Protein AF-V6F2K9-F1 (afdb_monomer_lite)

Sequence (91 aa):
MLTGDNSSASEPTSVVGDHLSARIRRLTVLAQQVFGDEARAQVWLTEPQPHFRGKSILQLASRGDVARQIEEALRRIDEERIFRDPRGLQP

InterPro domains:
  IPR024467 Antitoxin Xre/MbcA/ParS-like, toxin-binding domain [PF09722] (31-78)

Foldseek 3Di:
DDDDPPPPPPDPPVVLVVQLVVLLVLQQVLLCLLVVDNVVSVCQQCFQDVVVVGDGVSRQSSDVVSSVVSSVVSVVSNVVVCVVPVVVDDD

Structure (mmCIF, N/CA/C/O backbone):
data_AF-V6F2K9-F1
#
_entry.id   AF-V6F2K9-F1
#
loop_
_atom_site.group_PDB
_atom_site.id
_atom_site.type_symbol
_atom_site.label_atom_id
_atom_site.label_alt_id
_atom_site.label_comp_id
_atom_site.label_asym_id
_atom_site.label_entity_id
_atom_site.label_seq_id
_atom_site.pdbx_PDB_ins_code
_atom_site.Cartn_x
_atom_site.Cartn_y
_atom_site.Cartn_z
_atom_site.occupancy
_atom_site.B_iso_or_equiv
_atom_site.auth_seq_id
_atom_site.auth_comp_id
_atom_site.auth_asym_id
_atom_site.auth_atom_id
_atom_site.pdbx_PDB_model_num
ATOM 1 N N . MET A 1 1 ? 39.437 -1.066 -42.901 1.00 37.28 1 MET A N 1
ATOM 2 C CA . MET A 1 1 ? 38.743 -2.354 -42.702 1.00 37.28 1 MET A CA 1
ATOM 3 C C . MET A 1 1 ? 38.333 -2.452 -41.239 1.00 37.28 1 MET A C 1
ATOM 5 O O . MET A 1 1 ? 39.214 -2.431 -40.397 1.00 37.28 1 MET A O 1
ATOM 9 N N . LEU A 1 2 ? 37.013 -2.455 -41.010 1.00 46.41 2 LEU A N 1
ATOM 10 C CA . LEU A 1 2 ? 36.235 -3.114 -39.940 1.00 46.41 2 LEU A CA 1
ATOM 11 C C . LEU A 1 2 ? 36.747 -2.994 -38.485 1.00 46.41 2 LEU A C 1
ATOM 13 O O . LEU A 1 2 ? 37.684 -3.668 -38.083 1.00 46.41 2 LEU A O 1
ATOM 17 N N . THR A 1 3 ? 36.186 -2.045 -37.725 1.00 51.62 3 THR A N 1
ATOM 18 C CA . THR A 1 3 ? 35.201 -2.256 -36.629 1.00 51.62 3 THR A CA 1
ATOM 19 C C . THR A 1 3 ? 35.701 -3.089 -35.452 1.00 51.62 3 THR A C 1
ATOM 21 O O . THR A 1 3 ? 35.718 -4.313 -35.504 1.00 51.62 3 THR A O 1
ATOM 24 N N . GLY A 1 4 ? 35.967 -2.397 -34.346 1.00 50.78 4 GLY A N 1
ATOM 25 C CA . GLY A 1 4 ? 35.833 -2.930 -32.996 1.00 50.78 4 GLY A CA 1
ATOM 26 C C . GLY A 1 4 ? 34.916 -1.989 -32.227 1.00 50.78 4 GLY A C 1
ATOM 27 O O . GLY A 1 4 ? 35.387 -1.095 -31.533 1.00 50.78 4 GLY A O 1
ATOM 28 N N . ASP A 1 5 ? 33.611 -2.126 -32.459 1.00 51.66 5 ASP A N 1
ATOM 29 C CA . ASP A 1 5 ? 32.568 -1.488 -31.663 1.00 51.66 5 ASP A CA 1
ATOM 30 C C . ASP A 1 5 ? 32.669 -2.038 -30.237 1.00 51.66 5 ASP A C 1
ATOM 32 O O . ASP A 1 5 ? 32.281 -3.171 -29.962 1.00 51.66 5 ASP A O 1
ATOM 36 N N . ASN A 1 6 ? 33.271 -1.264 -29.338 1.00 55.22 6 ASN A N 1
ATOM 37 C CA . ASN A 1 6 ? 33.258 -1.570 -27.917 1.00 55.22 6 ASN A CA 1
ATOM 38 C C . ASN A 1 6 ? 32.006 -0.931 -27.304 1.00 55.22 6 ASN A C 1
ATOM 40 O O . ASN A 1 6 ? 32.101 -0.011 -26.490 1.00 55.22 6 ASN A O 1
ATOM 44 N N . SER A 1 7 ? 30.830 -1.411 -27.725 1.00 50.47 7 SER A N 1
ATOM 45 C CA . SER A 1 7 ? 29.572 -1.204 -27.008 1.00 50.47 7 SER A CA 1
ATOM 46 C C . SER A 1 7 ? 29.638 -1.972 -25.689 1.00 50.47 7 SER A C 1
ATOM 48 O O . SER A 1 7 ? 29.106 -3.072 -25.544 1.00 50.47 7 SER A O 1
ATOM 50 N N . SER A 1 8 ? 30.338 -1.395 -24.712 1.00 47.03 8 SER A N 1
ATOM 51 C CA . SER A 1 8 ? 30.197 -1.787 -23.315 1.00 47.03 8 SER A CA 1
ATOM 52 C C . SER A 1 8 ? 28.761 -1.486 -22.899 1.00 47.03 8 SER A C 1
ATOM 54 O O . SER A 1 8 ? 28.393 -0.338 -22.660 1.00 47.03 8 SER A O 1
ATOM 56 N N . ALA A 1 9 ? 27.943 -2.533 -22.855 1.00 58.19 9 ALA A N 1
ATOM 57 C CA . ALA A 1 9 ? 26.629 -2.528 -22.241 1.00 58.19 9 ALA A CA 1
ATOM 58 C C . ALA A 1 9 ? 26.765 -2.220 -20.737 1.00 58.19 9 ALA A C 1
ATOM 60 O O . ALA A 1 9 ? 26.925 -3.117 -19.913 1.00 58.19 9 ALA A O 1
ATOM 61 N N . SER A 1 10 ? 26.706 -0.938 -20.398 1.00 50.16 10 SER A N 1
ATOM 62 C CA . SER A 1 10 ? 26.562 -0.406 -19.042 1.00 50.16 10 SER A CA 1
ATOM 63 C C . SER A 1 10 ? 25.139 0.170 -18.952 1.00 50.16 10 SER A C 1
ATOM 65 O O . SER A 1 10 ? 24.813 1.041 -19.747 1.00 50.16 10 SER A O 1
ATOM 67 N N . GLU A 1 11 ? 24.178 -0.223 -18.115 1.00 51.22 11 GLU A N 1
ATOM 68 C CA . GLU A 1 11 ? 24.045 -1.197 -17.030 1.00 51.22 11 GLU A CA 1
ATOM 69 C C . GLU A 1 11 ? 22.532 -1.538 -16.919 1.00 51.22 11 GLU A C 1
ATOM 71 O O . GLU A 1 11 ? 21.714 -0.618 -16.863 1.00 51.22 11 GLU A O 1
ATOM 76 N N . PRO A 1 12 ? 22.088 -2.807 -16.840 1.00 55.25 12 PRO A N 1
ATOM 77 C CA . PRO A 1 12 ? 20.663 -3.134 -16.661 1.00 55.25 12 PRO A CA 1
ATOM 78 C C . PRO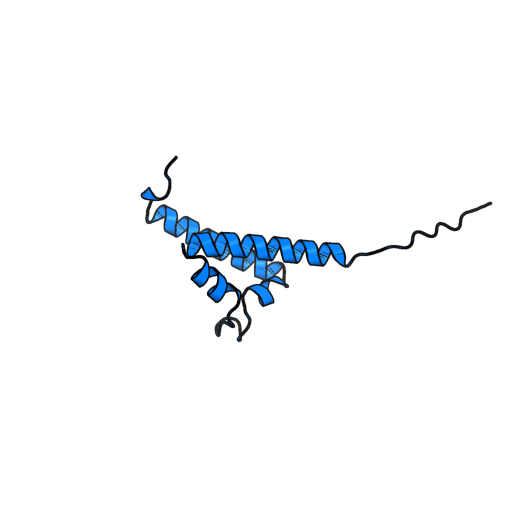 A 1 12 ? 20.163 -3.013 -15.205 1.00 55.25 12 PRO A C 1
ATOM 80 O O . PRO A 1 12 ? 19.000 -3.301 -14.920 1.00 55.25 12 PRO A O 1
ATOM 83 N N . THR A 1 13 ? 21.013 -2.609 -14.259 1.00 54.62 13 THR A N 1
ATOM 84 C CA . THR A 1 13 ? 20.699 -2.581 -12.818 1.00 54.62 13 THR A CA 1
ATOM 85 C C . THR A 1 13 ? 19.924 -1.336 -12.382 1.00 54.62 13 THR A C 1
ATOM 87 O O . THR A 1 13 ? 19.074 -1.450 -11.496 1.00 54.62 13 THR A O 1
ATOM 90 N N . SER A 1 14 ? 20.140 -0.174 -13.017 1.00 59.34 14 SER A N 1
ATOM 91 C CA . SER A 1 14 ? 19.470 1.082 -12.624 1.00 59.34 14 SER A CA 1
ATOM 92 C C . SER A 1 14 ? 17.951 1.008 -12.803 1.00 59.34 14 SER A C 1
ATOM 94 O O . SER A 1 14 ? 17.190 1.333 -11.894 1.00 59.34 14 SER A O 1
ATOM 96 N N . VAL A 1 15 ? 17.501 0.459 -13.935 1.00 63.94 15 VAL A N 1
ATOM 97 C CA . VAL A 1 15 ? 16.081 0.413 -14.324 1.00 63.94 15 VAL A CA 1
ATOM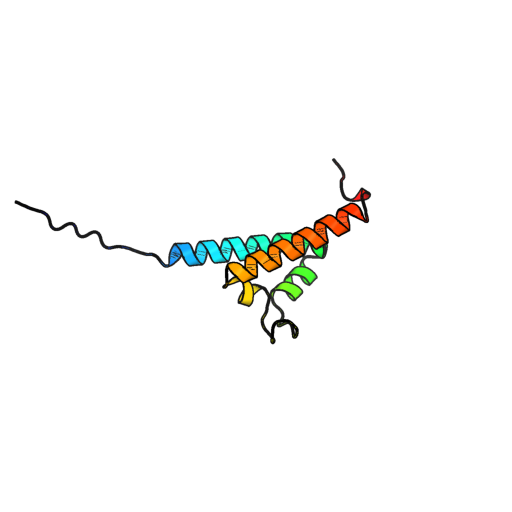 98 C C . VAL A 1 15 ? 15.234 -0.384 -13.320 1.00 63.94 15 VAL A C 1
ATOM 100 O O . VAL A 1 15 ? 14.101 -0.017 -13.005 1.00 63.94 15 VAL A O 1
ATOM 103 N N . VAL A 1 16 ? 15.782 -1.464 -12.753 1.00 65.94 16 VAL A N 1
ATOM 104 C CA . VAL A 1 16 ? 15.086 -2.278 -11.740 1.00 65.94 16 VAL A CA 1
ATOM 105 C C . VAL A 1 16 ? 14.904 -1.499 -10.431 1.00 65.94 16 VAL A C 1
ATOM 107 O O . VAL A 1 16 ? 13.827 -1.564 -9.823 1.00 65.94 16 VAL A O 1
ATOM 110 N N . GLY A 1 17 ? 15.924 -0.737 -10.024 1.00 73.56 17 GLY A N 1
ATOM 111 C CA . GLY A 1 17 ? 15.871 0.165 -8.870 1.00 73.56 17 GLY A CA 1
ATOM 112 C C . GLY A 1 17 ? 14.846 1.285 -9.055 1.00 73.56 17 GLY A C 1
ATOM 113 O O . GLY A 1 17 ? 14.055 1.557 -8.145 1.00 73.56 17 GLY A O 1
ATOM 114 N N . ASP A 1 18 ? 14.767 1.846 -10.260 1.00 82.12 18 ASP A N 1
ATOM 115 C CA . ASP A 1 18 ? 13.805 2.893 -10.614 1.00 82.12 18 ASP A CA 1
ATOM 116 C C . ASP A 1 18 ? 12.362 2.373 -10.565 1.00 82.12 18 ASP A C 1
ATOM 118 O O . ASP A 1 18 ? 11.470 2.995 -9.978 1.00 82.12 18 ASP A O 1
ATOM 122 N N . HIS A 1 19 ? 12.119 1.170 -11.095 1.00 87.19 19 HIS A N 1
ATOM 123 C CA . HIS A 1 19 ? 10.800 0.541 -11.037 1.00 87.19 19 HIS A CA 1
ATOM 124 C C . HIS A 1 19 ? 10.366 0.183 -9.614 1.00 87.19 19 HIS A C 1
ATOM 126 O O . HIS A 1 19 ? 9.174 0.255 -9.299 1.00 87.19 19 HIS A O 1
ATOM 132 N N . LEU A 1 20 ? 11.285 -0.246 -8.745 1.00 89.00 20 LEU A N 1
ATOM 133 C CA . LEU A 1 20 ? 10.975 -0.481 -7.333 1.00 89.00 20 LEU A CA 1
ATOM 134 C C . LEU A 1 20 ? 10.650 0.830 -6.613 1.00 89.00 20 LEU A C 1
ATOM 136 O O . LEU A 1 20 ? 9.609 0.920 -5.966 1.00 89.00 20 LEU A O 1
ATOM 140 N N . SER A 1 21 ? 11.475 1.857 -6.796 1.00 91.94 21 SER A N 1
ATOM 141 C CA . SER A 1 21 ? 11.269 3.181 -6.199 1.00 91.94 21 SER A CA 1
ATOM 142 C C . SER A 1 21 ? 9.919 3.779 -6.603 1.00 91.94 21 SER A C 1
ATOM 144 O O . SER A 1 21 ? 9.154 4.246 -5.757 1.00 91.94 21 SER A O 1
ATOM 146 N N . ALA A 1 22 ? 9.556 3.670 -7.886 1.00 92.06 22 ALA A N 1
ATOM 147 C CA . ALA A 1 22 ? 8.264 4.123 -8.389 1.00 92.06 22 ALA A CA 1
ATOM 148 C C . ALA A 1 22 ? 7.074 3.351 -7.791 1.00 92.06 22 ALA A C 1
ATOM 150 O O . ALA A 1 22 ? 6.006 3.936 -7.602 1.00 92.06 22 ALA A O 1
ATOM 151 N N . ARG A 1 23 ? 7.228 2.047 -7.517 1.00 93.31 23 ARG A N 1
ATOM 152 C CA . ARG A 1 23 ? 6.201 1.225 -6.848 1.00 93.31 23 ARG A CA 1
ATOM 153 C C . ARG A 1 23 ? 6.049 1.611 -5.381 1.00 93.31 23 ARG A C 1
ATOM 155 O O . ARG A 1 23 ? 4.930 1.823 -4.930 1.00 93.31 23 ARG A O 1
ATOM 162 N N . ILE A 1 24 ? 7.161 1.764 -4.662 1.00 93.88 24 ILE A N 1
ATOM 163 C CA . ILE A 1 24 ? 7.160 2.184 -3.255 1.00 93.88 24 ILE A CA 1
ATOM 164 C C . ILE A 1 24 ? 6.445 3.528 -3.112 1.00 93.88 24 ILE A C 1
ATOM 166 O O . ILE A 1 24 ? 5.502 3.628 -2.336 1.00 93.88 24 ILE A O 1
ATOM 170 N N . ARG A 1 25 ? 6.798 4.522 -3.938 1.00 94.50 25 ARG A N 1
ATOM 171 C CA . ARG A 1 25 ? 6.142 5.838 -3.923 1.00 94.50 25 ARG A CA 1
ATOM 172 C C . ARG A 1 25 ? 4.627 5.742 -4.132 1.00 94.50 25 ARG A C 1
ATOM 174 O O . ARG A 1 25 ? 3.875 6.417 -3.436 1.00 94.50 25 ARG A O 1
ATOM 181 N N . ARG A 1 26 ? 4.174 4.918 -5.084 1.00 94.50 26 ARG A N 1
ATOM 182 C CA . ARG A 1 26 ? 2.739 4.712 -5.353 1.00 94.50 26 ARG A CA 1
ATOM 183 C C . ARG A 1 26 ? 2.018 4.076 -4.168 1.00 94.50 26 ARG A C 1
ATOM 185 O O . ARG A 1 26 ? 0.964 4.566 -3.779 1.00 94.50 26 ARG A O 1
ATOM 192 N N . LEU A 1 27 ? 2.600 3.033 -3.579 1.00 94.75 27 LEU A N 1
ATOM 193 C CA . LEU A 1 27 ? 2.051 2.378 -2.390 1.00 94.75 27 LEU A CA 1
ATOM 194 C C . LEU A 1 27 ? 1.968 3.335 -1.199 1.00 94.75 27 LEU A C 1
ATOM 196 O O . LEU A 1 27 ? 0.964 3.324 -0.495 1.00 94.75 27 LEU A O 1
ATOM 200 N N . THR A 1 28 ? 2.974 4.190 -1.005 1.00 94.56 28 THR A N 1
ATOM 201 C CA . THR A 1 28 ? 2.964 5.206 0.053 1.00 94.56 28 THR A CA 1
ATOM 202 C C . THR A 1 28 ? 1.798 6.175 -0.100 1.00 94.56 28 THR A C 1
ATOM 204 O O . THR A 1 28 ? 1.047 6.363 0.853 1.00 94.56 28 THR A O 1
ATOM 207 N N . VAL A 1 29 ? 1.599 6.739 -1.295 1.00 94.81 29 VAL A N 1
ATOM 208 C CA . VAL A 1 29 ? 0.496 7.681 -1.552 1.00 94.81 29 VAL A CA 1
ATOM 209 C C . VA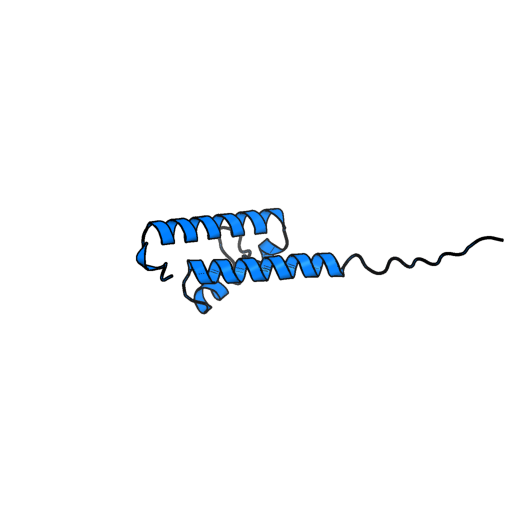L A 1 29 ? -0.865 7.018 -1.324 1.00 94.81 29 VAL A C 1
ATOM 211 O O . VAL A 1 29 ? -1.697 7.567 -0.607 1.00 94.81 29 VAL A O 1
ATOM 214 N N . LEU A 1 30 ? -1.075 5.814 -1.867 1.00 94.25 30 LEU A N 1
ATOM 215 C CA . LEU A 1 30 ? -2.340 5.089 -1.705 1.00 94.25 30 LEU A CA 1
ATOM 216 C C . LEU A 1 30 ? -2.617 4.730 -0.241 1.00 94.25 30 LEU A C 1
ATOM 218 O O . LEU A 1 30 ? -3.738 4.884 0.236 1.00 94.25 30 LEU A O 1
ATOM 222 N N . ALA A 1 31 ? -1.599 4.280 0.496 1.00 94.31 31 ALA A N 1
ATOM 223 C CA . ALA A 1 31 ? -1.750 3.983 1.914 1.00 94.31 31 ALA A CA 1
ATOM 224 C C . ALA A 1 31 ? -2.126 5.249 2.701 1.00 94.31 31 ALA A C 1
ATOM 226 O O . ALA A 1 31 ? -3.058 5.213 3.499 1.00 94.31 31 ALA A O 1
ATOM 227 N N . GLN A 1 32 ? -1.467 6.383 2.448 1.00 94.06 32 GLN A N 1
ATOM 228 C CA . GLN A 1 32 ? -1.805 7.652 3.103 1.00 94.06 32 GLN A CA 1
ATOM 229 C C . GLN A 1 32 ? -3.257 8.076 2.839 1.00 94.06 32 GLN A C 1
ATOM 231 O O . GLN A 1 32 ? -3.937 8.500 3.771 1.00 94.06 32 GLN A O 1
ATOM 236 N N . GLN A 1 33 ? -3.758 7.909 1.611 1.00 92.00 33 GLN A N 1
ATOM 237 C CA . GLN A 1 33 ? -5.155 8.207 1.265 1.00 92.00 33 GLN A CA 1
ATOM 238 C C . GLN A 1 33 ? -6.137 7.317 2.041 1.00 92.00 33 GLN A C 1
ATOM 240 O O . GLN A 1 33 ? -7.044 7.822 2.713 1.00 92.00 33 GLN A O 1
ATOM 245 N N . VAL A 1 34 ? -5.887 6.004 2.040 1.00 91.56 34 VAL A N 1
ATOM 246 C CA . VAL A 1 34 ? -6.729 5.010 2.722 1.00 91.56 34 VAL A CA 1
ATOM 247 C C . VAL A 1 34 ? -6.746 5.226 4.237 1.00 91.56 34 VAL A C 1
ATOM 249 O O . VAL A 1 34 ? -7.818 5.256 4.848 1.00 91.56 34 VAL A O 1
ATOM 252 N N . PHE A 1 35 ? -5.576 5.400 4.858 1.00 89.94 35 PHE A N 1
ATOM 253 C CA . PHE A 1 35 ? -5.460 5.544 6.311 1.00 89.94 35 PHE A CA 1
ATOM 254 C C . PHE A 1 35 ? -5.801 6.955 6.808 1.00 89.94 35 PHE A C 1
ATOM 256 O O . PHE A 1 35 ? -6.214 7.094 7.958 1.00 89.94 35 PHE A O 1
ATOM 263 N N . GLY A 1 36 ? -5.643 7.990 5.976 1.00 90.31 36 GLY A N 1
ATOM 264 C CA . GLY A 1 36 ? -5.811 9.397 6.365 1.00 90.31 36 GLY A CA 1
ATOM 265 C C . GLY A 1 36 ? -4.774 9.903 7.378 1.00 90.31 36 GLY A C 1
ATOM 266 O O . GLY A 1 36 ? -4.913 11.010 7.885 1.00 90.31 36 GLY A O 1
ATOM 267 N N . ASP A 1 37 ? -3.760 9.092 7.688 1.00 90.88 37 ASP A N 1
ATOM 268 C CA . ASP A 1 37 ? -2.711 9.371 8.662 1.00 90.88 37 ASP A CA 1
ATOM 269 C C . ASP A 1 37 ? -1.382 8.809 8.145 1.00 90.88 37 ASP A C 1
ATOM 271 O O . ASP A 1 37 ? -1.257 7.612 7.856 1.00 90.88 37 ASP A O 1
ATOM 275 N N . GLU A 1 38 ? -0.392 9.688 8.009 1.00 90.25 38 GLU A N 1
ATOM 276 C CA . GLU A 1 38 ? 0.914 9.344 7.452 1.00 90.25 38 GLU A CA 1
ATOM 277 C C . GLU A 1 38 ? 1.689 8.364 8.338 1.00 90.25 38 GLU A C 1
ATOM 279 O O . GLU A 1 38 ? 2.285 7.417 7.823 1.00 90.25 38 GLU A O 1
ATOM 284 N N . ALA A 1 39 ? 1.645 8.532 9.662 1.00 93.31 39 ALA A N 1
ATOM 285 C CA . ALA A 1 39 ? 2.370 7.668 10.587 1.00 93.31 39 ALA A CA 1
ATOM 286 C C . ALA A 1 39 ? 1.807 6.240 10.564 1.00 93.31 39 ALA A C 1
ATOM 288 O O . ALA A 1 39 ? 2.562 5.268 10.519 1.00 93.31 39 ALA A O 1
ATOM 289 N N . ARG A 1 40 ? 0.479 6.092 10.522 1.00 92.62 40 ARG A N 1
ATOM 290 C CA . ARG A 1 40 ? -0.190 4.788 10.410 1.00 92.62 40 ARG A CA 1
ATOM 291 C C . ARG A 1 40 ? 0.079 4.133 9.063 1.00 92.62 40 ARG A C 1
ATOM 293 O O . ARG A 1 40 ? 0.340 2.931 9.032 1.00 92.62 40 ARG A O 1
ATOM 300 N N . ALA A 1 41 ? 0.059 4.905 7.976 1.00 94.31 41 ALA A N 1
ATOM 301 C CA . ALA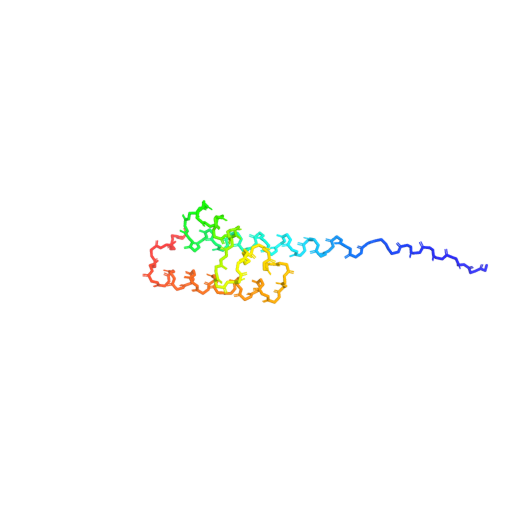 A 1 41 ? 0.432 4.405 6.656 1.00 94.31 41 ALA A CA 1
ATOM 302 C C . ALA A 1 41 ? 1.882 3.904 6.649 1.00 94.31 41 ALA A C 1
ATOM 304 O O . ALA A 1 41 ? 2.144 2.795 6.188 1.00 94.31 41 ALA A O 1
ATOM 305 N N . GLN A 1 42 ? 2.809 4.673 7.224 1.00 94.62 42 GLN A N 1
ATOM 306 C CA . GLN A 1 42 ? 4.216 4.301 7.309 1.00 94.62 42 GLN A CA 1
ATOM 307 C C . GLN A 1 42 ? 4.414 3.004 8.102 1.00 94.62 42 GLN A C 1
ATOM 309 O O . GLN A 1 42 ? 5.052 2.083 7.597 1.00 94.62 42 GLN A O 1
ATOM 314 N N . VAL A 1 43 ? 3.811 2.896 9.292 1.00 95.25 43 VAL A N 1
ATOM 315 C CA . VAL A 1 43 ? 3.852 1.677 10.118 1.00 95.25 43 VAL A CA 1
ATOM 316 C C . VAL A 1 43 ? 3.300 0.482 9.344 1.00 95.25 43 VAL A C 1
ATOM 318 O O . VAL A 1 43 ? 3.937 -0.564 9.290 1.00 95.25 43 VAL A O 1
ATOM 321 N N . TRP A 1 44 ? 2.150 0.626 8.683 1.00 93.94 44 TRP A N 1
ATOM 322 C CA . TRP A 1 44 ? 1.564 -0.466 7.902 1.00 93.94 44 TRP A CA 1
ATOM 323 C C . TRP A 1 44 ? 2.464 -0.919 6.739 1.00 93.94 44 TRP A C 1
ATOM 325 O O . TRP A 1 44 ? 2.527 -2.113 6.432 1.00 93.94 44 TRP A O 1
ATOM 335 N N . LEU A 1 45 ? 3.187 0.012 6.109 1.00 94.69 45 LEU A N 1
ATOM 336 C CA . LEU A 1 45 ? 4.102 -0.288 5.008 1.00 94.69 45 LEU A CA 1
ATOM 337 C C . LEU A 1 45 ? 5.369 -1.019 5.473 1.00 94.69 45 LEU A C 1
ATOM 339 O O . LEU A 1 45 ? 5.850 -1.911 4.763 1.00 94.69 45 LEU A O 1
ATOM 343 N N . THR A 1 46 ? 5.918 -0.639 6.630 1.00 95.69 46 THR A N 1
ATOM 344 C CA . THR A 1 46 ? 7.213 -1.131 7.124 1.00 95.69 46 THR A CA 1
ATOM 345 C C . THR A 1 46 ? 7.110 -2.331 8.046 1.00 95.69 46 THR A C 1
ATOM 347 O O . THR A 1 46 ? 8.031 -3.148 8.051 1.00 95.69 46 THR A O 1
ATOM 350 N N . GLU A 1 47 ? 6.022 -2.463 8.802 1.00 95.69 47 GLU A N 1
ATOM 351 C CA . GLU A 1 47 ? 5.901 -3.526 9.791 1.00 95.69 47 GLU A CA 1
ATOM 352 C C . GLU A 1 47 ? 5.661 -4.899 9.138 1.00 95.69 47 GLU A C 1
ATOM 354 O O . GLU A 1 47 ? 4.841 -5.034 8.220 1.00 95.69 47 GLU A O 1
ATOM 359 N N . PRO A 1 48 ? 6.352 -5.948 9.618 1.00 93.69 48 PRO A N 1
ATOM 360 C CA . PRO A 1 48 ? 6.034 -7.338 9.327 1.00 93.69 48 PRO A CA 1
ATOM 361 C C . PRO A 1 48 ? 4.572 -7.665 9.620 1.00 93.69 48 PRO A C 1
ATOM 363 O O . PRO A 1 48 ? 4.117 -7.572 10.759 1.00 93.69 48 PRO A O 1
ATOM 366 N N . GLN A 1 49 ? 3.832 -8.133 8.615 1.00 89.44 49 GLN A N 1
ATOM 367 C CA . GLN A 1 49 ? 2.442 -8.528 8.833 1.00 89.44 49 GLN A CA 1
ATOM 368 C C . GLN A 1 49 ? 2.320 -10.058 8.898 1.00 89.44 49 GLN A C 1
ATOM 370 O O . GLN A 1 49 ? 2.805 -10.750 7.993 1.00 89.44 49 GLN A O 1
ATOM 375 N N . PRO A 1 50 ? 1.630 -10.624 9.910 1.00 88.06 50 PRO A N 1
ATOM 376 C CA . PRO A 1 50 ? 1.437 -12.073 10.032 1.00 88.06 50 PRO A CA 1
ATOM 377 C C . PRO A 1 50 ? 0.804 -12.707 8.786 1.00 88.06 50 PRO A C 1
ATOM 379 O O . PRO A 1 50 ? 1.253 -13.756 8.323 1.00 88.06 50 PRO A O 1
ATOM 382 N N . HIS A 1 51 ? -0.167 -12.020 8.177 1.00 83.81 51 HIS A N 1
ATOM 383 C CA . HIS A 1 51 ? -0.840 -12.450 6.945 1.00 83.81 51 HIS A CA 1
ATOM 384 C C . HIS A 1 51 ? 0.117 -12.594 5.752 1.00 83.81 51 HIS A C 1
ATOM 386 O O . HIS A 1 51 ? -0.103 -13.423 4.871 1.00 83.81 51 HIS A O 1
ATOM 392 N N . PHE A 1 52 ? 1.223 -11.849 5.752 1.00 87.62 52 PHE A N 1
ATOM 393 C CA . PHE A 1 52 ? 2.264 -11.912 4.730 1.00 87.62 52 PHE A CA 1
ATOM 394 C C . PHE A 1 52 ? 3.471 -12.750 5.161 1.00 87.62 52 PHE A C 1
ATOM 396 O O . PHE A 1 52 ? 4.583 -12.545 4.674 1.00 87.62 52 PHE A O 1
ATOM 403 N N . ARG A 1 53 ? 3.259 -13.718 6.067 1.00 90.31 53 ARG A N 1
ATOM 404 C CA . ARG A 1 53 ? 4.312 -14.577 6.633 1.00 90.31 53 ARG A CA 1
ATOM 405 C C . ARG A 1 53 ? 5.452 -13.759 7.256 1.00 90.31 53 ARG A C 1
ATOM 407 O O . ARG A 1 53 ? 6.620 -14.097 7.085 1.00 90.31 53 ARG A O 1
ATOM 414 N N . GLY A 1 54 ? 5.108 -12.655 7.922 1.00 93.81 54 GLY A N 1
ATOM 415 C CA . GLY A 1 54 ? 6.074 -11.761 8.564 1.00 93.81 54 GLY A CA 1
ATOM 416 C C . GLY A 1 54 ? 6.853 -10.869 7.594 1.00 93.81 54 GLY A C 1
ATOM 417 O O . GLY A 1 54 ? 7.894 -10.340 7.965 1.00 93.81 54 GLY A O 1
ATOM 418 N N . LYS A 1 55 ? 6.390 -10.698 6.350 1.00 93.69 55 LYS A N 1
ATOM 419 C CA . LYS A 1 55 ? 6.960 -9.708 5.426 1.00 93.69 55 LYS A CA 1
ATOM 420 C C . LYS A 1 55 ? 6.222 -8.383 5.537 1.00 93.69 55 LYS A C 1
ATOM 422 O O . LYS A 1 55 ? 5.007 -8.363 5.739 1.00 93.69 55 LYS A O 1
ATOM 427 N N . SER A 1 56 ? 6.957 -7.293 5.365 1.00 95.38 56 SER A N 1
ATOM 428 C CA . SER A 1 56 ? 6.370 -5.966 5.211 1.00 95.38 56 SER A CA 1
ATOM 429 C C . SER A 1 56 ? 5.907 -5.720 3.777 1.00 95.38 56 SER A C 1
ATOM 431 O O . SER A 1 56 ? 6.348 -6.386 2.831 1.00 95.38 56 SER A O 1
ATOM 433 N N . ILE A 1 57 ? 5.035 -4.731 3.591 1.00 94.25 57 ILE A N 1
ATOM 434 C CA . ILE A 1 57 ? 4.541 -4.349 2.264 1.00 94.25 57 ILE A CA 1
ATOM 435 C C . ILE A 1 57 ? 5.693 -3.879 1.374 1.00 94.25 57 ILE A C 1
ATOM 437 O O . ILE A 1 57 ? 5.752 -4.254 0.204 1.00 94.25 57 ILE A O 1
ATOM 441 N N . LEU A 1 58 ? 6.657 -3.133 1.926 1.00 93.62 58 LEU A N 1
ATOM 442 C CA . LEU A 1 58 ? 7.836 -2.691 1.173 1.00 93.62 58 LEU A CA 1
ATOM 443 C C . LEU A 1 58 ? 8.709 -3.865 0.710 1.00 93.62 58 LEU A C 1
ATOM 445 O O . LEU A 1 58 ? 9.200 -3.860 -0.418 1.00 93.62 58 LEU A O 1
ATOM 449 N N . GLN A 1 59 ? 8.859 -4.909 1.531 1.00 93.62 59 GLN A N 1
ATOM 450 C CA . GLN A 1 59 ? 9.563 -6.124 1.111 1.00 93.62 59 GLN A CA 1
ATOM 451 C C . GLN A 1 59 ? 8.809 -6.856 -0.004 1.00 93.62 59 GLN A C 1
ATOM 453 O O . GLN A 1 59 ? 9.423 -7.347 -0.955 1.00 93.62 59 GLN A O 1
ATOM 458 N N . LEU A 1 60 ? 7.478 -6.917 0.082 1.00 92.94 60 LEU A N 1
ATOM 459 C CA . LEU A 1 60 ? 6.636 -7.502 -0.962 1.00 92.94 60 LEU A CA 1
ATOM 460 C C . LEU A 1 60 ? 6.660 -6.692 -2.262 1.00 92.94 60 LEU A C 1
ATOM 462 O O . LEU A 1 60 ? 6.593 -7.284 -3.338 1.00 92.94 60 LEU A O 1
ATOM 466 N N . ALA A 1 61 ? 6.826 -5.370 -2.177 1.00 91.25 61 ALA A N 1
ATOM 467 C CA . ALA A 1 61 ? 6.854 -4.470 -3.325 1.00 91.25 61 ALA A CA 1
ATOM 468 C C . ALA A 1 61 ? 8.015 -4.747 -4.295 1.00 91.25 61 ALA A C 1
ATOM 470 O O . ALA A 1 61 ? 7.936 -4.350 -5.457 1.00 91.25 61 ALA A O 1
ATOM 471 N N . SER A 1 62 ? 9.053 -5.476 -3.860 1.00 90.69 62 SER A N 1
ATOM 472 C CA . SER A 1 62 ? 10.122 -5.997 -4.729 1.00 90.69 62 SER A CA 1
ATOM 473 C C . SER A 1 62 ? 9.572 -6.838 -5.888 1.00 90.69 62 SER A C 1
ATOM 475 O O . SER A 1 62 ? 10.052 -6.734 -7.021 1.00 90.69 62 SER A O 1
ATOM 477 N N . ARG A 1 63 ? 8.478 -7.570 -5.653 1.00 92.06 63 ARG A N 1
ATOM 478 C CA . ARG A 1 63 ? 7.757 -8.361 -6.652 1.00 92.06 63 ARG A CA 1
ATOM 479 C C . ARG A 1 63 ? 6.682 -7.522 -7.341 1.00 92.06 63 ARG A C 1
ATOM 481 O O . ARG A 1 63 ? 5.763 -7.023 -6.697 1.00 92.06 63 ARG A O 1
ATOM 488 N N . GLY A 1 64 ? 6.801 -7.347 -8.657 1.00 88.94 64 GLY A N 1
ATOM 489 C CA . GLY A 1 64 ? 5.921 -6.457 -9.427 1.00 88.94 64 GLY A CA 1
ATOM 490 C C . GLY A 1 64 ? 4.460 -6.905 -9.449 1.00 88.94 64 GLY A C 1
ATOM 491 O O . GLY A 1 64 ? 3.561 -6.076 -9.320 1.00 88.94 64 GLY A O 1
ATOM 492 N N . ASP A 1 65 ? 4.228 -8.214 -9.546 1.00 92.44 65 ASP A N 1
ATOM 493 C CA . ASP A 1 65 ? 2.906 -8.843 -9.494 1.00 92.44 65 ASP A CA 1
ATOM 494 C C . ASP A 1 65 ? 2.209 -8.601 -8.151 1.00 92.44 65 ASP A C 1
ATOM 496 O O . ASP A 1 65 ? 1.024 -8.271 -8.109 1.00 92.44 65 ASP A O 1
ATOM 500 N N . VAL A 1 66 ? 2.950 -8.729 -7.048 1.00 91.44 66 VAL A N 1
ATOM 501 C CA . VAL A 1 66 ? 2.416 -8.533 -5.695 1.00 91.44 66 VAL A CA 1
ATOM 502 C C . VAL A 1 66 ? 2.149 -7.055 -5.433 1.00 91.44 66 VAL A C 1
ATOM 504 O O . VAL A 1 66 ? 1.069 -6.711 -4.962 1.00 91.44 66 VAL A O 1
ATOM 507 N N . ALA A 1 67 ? 3.083 -6.172 -5.801 1.00 92.31 67 ALA A N 1
ATOM 508 C CA . ALA A 1 67 ? 2.905 -4.727 -5.669 1.00 92.31 67 ALA A CA 1
ATOM 509 C C . ALA A 1 67 ? 1.626 -4.252 -6.372 1.00 92.31 67 ALA A C 1
ATOM 511 O O . ALA A 1 67 ? 0.824 -3.543 -5.775 1.00 92.31 67 ALA A O 1
ATOM 512 N N . ARG A 1 68 ? 1.391 -4.708 -7.610 1.00 92.62 68 ARG A N 1
ATOM 513 C CA . ARG A 1 68 ? 0.208 -4.323 -8.390 1.00 92.62 68 ARG A CA 1
ATOM 514 C C . ARG A 1 68 ? -1.101 -4.788 -7.751 1.00 92.62 68 ARG A C 1
ATOM 516 O O . ARG A 1 68 ? -2.081 -4.054 -7.797 1.00 92.62 68 ARG A O 1
ATOM 523 N N . GLN A 1 69 ? -1.115 -5.980 -7.153 1.00 94.06 69 GLN A N 1
ATOM 524 C CA . GLN A 1 69 ? -2.281 -6.490 -6.425 1.00 94.06 69 GLN A CA 1
ATOM 525 C C . GLN A 1 69 ? -2.570 -5.665 -5.166 1.00 94.06 69 GLN A C 1
ATOM 527 O O . GLN A 1 69 ? -3.725 -5.355 -4.895 1.00 94.06 69 GLN A O 1
ATOM 532 N N . ILE A 1 70 ? -1.531 -5.270 -4.425 1.00 93.69 70 ILE A N 1
ATOM 533 C CA . ILE A 1 70 ? -1.679 -4.424 -3.232 1.00 93.69 70 ILE A CA 1
ATOM 534 C C . ILE A 1 70 ? -2.142 -3.013 -3.624 1.00 93.69 70 ILE A C 1
ATOM 536 O O . ILE A 1 70 ? -3.058 -2.486 -3.002 1.00 93.69 70 ILE A O 1
ATOM 540 N N . GLU A 1 71 ? -1.562 -2.422 -4.677 1.00 94.44 71 GLU A N 1
ATOM 541 C CA . GLU A 1 71 ? -1.998 -1.128 -5.225 1.00 94.44 71 GLU A CA 1
ATOM 542 C C . GLU A 1 71 ? -3.487 -1.154 -5.603 1.00 94.44 71 GLU A C 1
ATOM 544 O O . GLU A 1 71 ? -4.226 -0.222 -5.298 1.00 94.44 71 GLU A O 1
ATOM 549 N N . GLU A 1 72 ? -3.935 -2.229 -6.253 1.00 94.69 72 GLU A N 1
ATOM 550 C CA . GLU A 1 72 ? -5.333 -2.398 -6.648 1.00 94.69 72 GLU A CA 1
ATOM 551 C C . GLU A 1 72 ? -6.269 -2.571 -5.449 1.00 94.69 72 GLU A C 1
ATOM 553 O O . GLU A 1 72 ? -7.337 -1.967 -5.409 1.00 94.69 72 GLU A O 1
ATOM 558 N N . ALA A 1 73 ? -5.861 -3.351 -4.446 1.00 92.62 73 ALA A N 1
ATOM 559 C CA . ALA A 1 73 ? -6.637 -3.508 -3.222 1.00 92.62 73 ALA A CA 1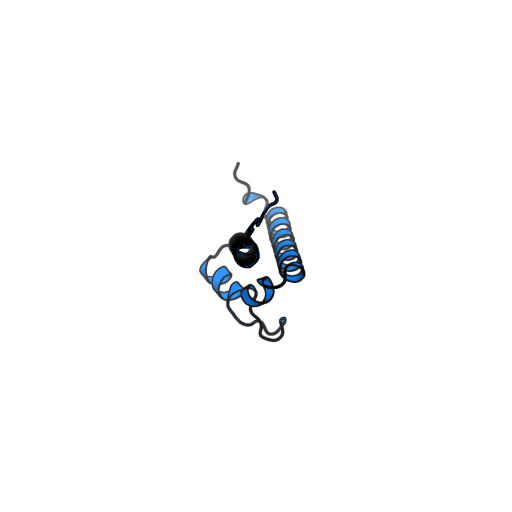
ATOM 560 C C . ALA A 1 73 ? -6.797 -2.173 -2.474 1.00 92.62 73 ALA A C 1
ATOM 562 O O . ALA A 1 73 ? -7.898 -1.854 -2.034 1.00 92.62 73 ALA A O 1
ATOM 563 N N . LEU A 1 74 ? -5.728 -1.374 -2.372 1.00 92.56 74 LEU A N 1
ATOM 564 C CA . LEU A 1 74 ? -5.786 -0.051 -1.743 1.00 92.56 74 LEU A CA 1
ATOM 565 C C . LEU A 1 74 ? -6.702 0.910 -2.510 1.00 92.56 74 LEU A C 1
ATOM 567 O O . LEU A 1 74 ? -7.493 1.600 -1.876 1.00 92.56 74 LEU A O 1
ATOM 571 N N . ARG A 1 75 ? -6.648 0.921 -3.852 1.00 92.31 75 ARG A N 1
ATOM 572 C CA . ARG A 1 75 ? -7.565 1.734 -4.671 1.00 92.31 75 ARG A CA 1
ATOM 573 C C . ARG A 1 75 ? -9.024 1.379 -4.423 1.00 92.31 75 ARG A C 1
ATOM 575 O O . ARG A 1 75 ? -9.823 2.275 -4.201 1.00 92.31 75 ARG A O 1
ATOM 582 N N . ARG A 1 76 ? -9.358 0.088 -4.384 1.00 91.38 76 ARG A N 1
ATOM 583 C CA . ARG A 1 76 ? -10.733 -0.351 -4.100 1.00 91.38 76 ARG A CA 1
ATOM 584 C C . ARG A 1 76 ? -11.210 0.107 -2.727 1.00 91.38 76 ARG A C 1
ATOM 586 O O . ARG A 1 76 ? -12.325 0.594 -2.618 1.00 91.38 76 ARG A O 1
ATOM 593 N N . ILE A 1 77 ? -10.361 0.006 -1.703 1.00 90.25 77 ILE A N 1
ATOM 594 C CA . ILE A 1 77 ? -10.696 0.486 -0.353 1.00 90.25 77 ILE A CA 1
ATOM 595 C C . ILE A 1 77 ? -10.939 2.002 -0.358 1.00 90.25 77 ILE A C 1
ATOM 597 O O . ILE A 1 77 ? -11.884 2.469 0.278 1.00 90.25 77 ILE A O 1
ATOM 601 N N . ASP A 1 78 ? -10.101 2.770 -1.057 1.00 87.25 78 ASP A N 1
ATOM 602 C CA . ASP A 1 78 ? -10.255 4.224 -1.172 1.00 87.25 78 ASP A CA 1
ATOM 603 C C . ASP A 1 78 ? -11.548 4.606 -1.914 1.00 87.25 78 ASP A C 1
ATOM 605 O O . ASP A 1 78 ? -12.343 5.401 -1.413 1.00 87.25 78 ASP A O 1
ATOM 609 N N . GLU A 1 79 ? -11.825 3.961 -3.050 1.00 86.94 79 GLU A N 1
ATOM 610 C CA . GLU A 1 79 ? -13.055 4.135 -3.833 1.00 86.94 79 GLU A CA 1
ATOM 611 C C . GLU A 1 79 ? -14.310 3.784 -3.017 1.00 86.94 79 GLU A C 1
ATOM 613 O O . GLU A 1 79 ? -15.277 4.551 -2.989 1.00 86.94 79 GLU A O 1
ATOM 618 N N . GLU A 1 80 ? -14.295 2.660 -2.293 1.00 83.12 80 GLU A N 1
ATOM 619 C CA . GLU A 1 80 ? -15.384 2.262 -1.395 1.00 83.12 80 GLU A CA 1
ATOM 620 C C . GLU A 1 80 ? -15.578 3.265 -0.250 1.00 83.12 80 GLU A C 1
ATOM 622 O O . GLU A 1 80 ? -16.712 3.518 0.172 1.00 83.12 80 GLU A O 1
ATOM 627 N N . ARG A 1 81 ? -14.490 3.865 0.252 1.00 77.25 81 ARG A N 1
ATOM 628 C CA . ARG A 1 81 ? -14.552 4.909 1.280 1.00 77.25 81 ARG A CA 1
ATOM 629 C C . ARG A 1 81 ? -15.192 6.182 0.738 1.00 77.25 81 ARG A C 1
ATOM 631 O O . ARG A 1 81 ? -16.069 6.726 1.405 1.00 77.25 81 ARG A O 1
ATOM 638 N N . ILE A 1 82 ? -14.802 6.618 -0.460 1.00 66.94 82 ILE A N 1
ATOM 639 C CA . ILE A 1 82 ? -15.389 7.779 -1.146 1.00 66.94 82 ILE A CA 1
ATOM 640 C C . ILE A 1 82 ? -16.887 7.565 -1.374 1.00 66.94 82 ILE A C 1
ATOM 642 O O . ILE A 1 82 ? -17.693 8.449 -1.095 1.00 66.94 82 ILE A O 1
ATOM 646 N N . PHE A 1 83 ? -17.281 6.379 -1.840 1.00 59.81 83 PHE A N 1
ATOM 647 C CA . PHE A 1 83 ? -18.692 6.078 -2.072 1.00 59.81 83 PHE A CA 1
ATOM 648 C C . PHE A 1 83 ? -19.506 6.055 -0.767 1.00 59.81 83 PHE A C 1
ATOM 650 O O . PHE A 1 83 ? -20.678 6.428 -0.753 1.00 59.81 83 PHE A O 1
ATOM 657 N N . ARG A 1 84 ? -18.887 5.642 0.348 1.00 63.12 84 ARG A N 1
ATOM 658 C CA . ARG A 1 84 ? -19.523 5.616 1.672 1.00 63.12 84 ARG A CA 1
ATOM 659 C C . ARG A 1 84 ? -19.589 6.997 2.344 1.00 63.12 84 ARG A C 1
ATOM 661 O O . ARG A 1 84 ? -20.520 7.222 3.114 1.00 63.12 84 ARG A O 1
ATOM 668 N N . ASP A 1 85 ? -18.655 7.908 2.061 1.00 60.06 85 ASP A N 1
ATOM 669 C CA . ASP A 1 85 ? -18.673 9.305 2.528 1.00 60.06 85 ASP A CA 1
ATOM 670 C C . ASP A 1 85 ? -18.454 10.293 1.356 1.00 60.06 85 ASP A C 1
ATOM 672 O O . ASP A 1 85 ? -17.332 10.734 1.092 1.00 60.06 85 ASP A O 1
ATOM 676 N N . PRO A 1 86 ? -19.527 10.693 0.643 1.00 58.69 86 PRO A N 1
ATOM 677 C CA . PRO A 1 86 ? -19.427 11.542 -0.549 1.00 58.69 86 PRO A CA 1
ATOM 678 C C . PRO A 1 86 ? -19.039 13.002 -0.252 1.00 58.69 86 PRO A C 1
ATOM 680 O O . PRO A 1 86 ? -18.919 13.803 -1.175 1.00 58.69 86 PRO A O 1
ATOM 683 N N . ARG A 1 87 ? -18.842 13.379 1.021 1.00 59.78 87 ARG A N 1
ATOM 684 C CA . ARG A 1 87 ? -18.440 14.739 1.429 1.00 59.78 87 ARG A CA 1
ATOM 685 C C . ARG A 1 87 ? -16.928 14.976 1.330 1.00 59.78 87 ARG A C 1
ATOM 687 O O . ARG A 1 87 ? -16.493 16.110 1.512 1.00 59.78 87 ARG A O 1
ATOM 694 N N . GLY A 1 88 ? -16.140 13.938 1.031 1.00 55.12 88 GLY A N 1
ATOM 695 C CA . GLY A 1 88 ? -14.692 14.033 0.808 1.00 55.12 88 GLY A CA 1
ATOM 696 C C . GLY A 1 88 ? -14.274 14.618 -0.550 1.00 55.12 88 GLY A C 1
ATOM 697 O O . GLY A 1 88 ? -13.117 14.998 -0.704 1.00 55.12 88 GLY A O 1
ATOM 698 N N . LEU A 1 89 ? -15.193 14.729 -1.518 1.00 51.72 89 LEU A N 1
ATOM 699 C CA . LEU A 1 89 ? -14.988 15.485 -2.758 1.00 51.72 89 LEU A CA 1
ATOM 700 C C . LEU A 1 89 ? -15.458 16.928 -2.545 1.00 51.72 89 LEU A C 1
ATOM 702 O O . LEU A 1 89 ? -16.617 17.259 -2.785 1.00 51.72 89 LEU A O 1
ATOM 706 N N . GLN A 1 90 ? -14.556 17.789 -2.079 1.00 51.12 90 GLN A N 1
ATOM 707 C CA . GLN A 1 90 ? -14.698 19.222 -2.340 1.00 51.12 90 GLN A CA 1
ATOM 708 C C . GLN A 1 90 ? -1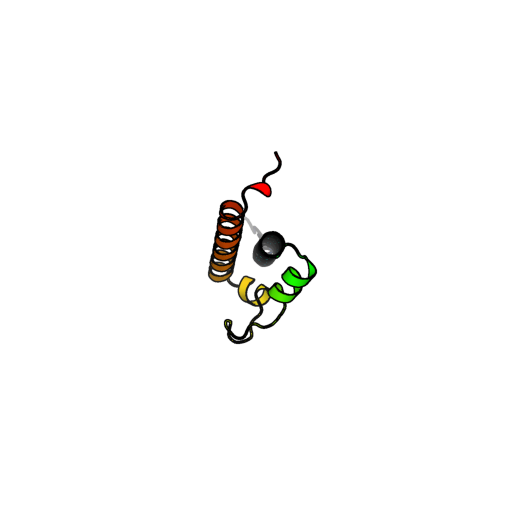4.084 19.499 -3.729 1.00 51.12 90 GLN A C 1
ATOM 710 O O . GLN A 1 90 ? -13.028 18.927 -4.018 1.00 51.12 90 GLN A O 1
ATOM 715 N N . PRO A 1 91 ? -14.757 20.283 -4.592 1.00 55.84 91 PRO A N 1
ATOM 716 C CA . PRO A 1 91 ? -14.325 20.568 -5.963 1.00 55.84 91 PRO A CA 1
ATOM 717 C C . PRO A 1 91 ? -13.025 21.377 -6.048 1.00 55.84 91 PRO A C 1
ATOM 719 O O . PRO A 1 91 ? -12.739 22.158 -5.111 1.00 55.84 91 PRO A O 1
#

pLDDT: mean 81.07, std 17.18, range [37.28, 95.69]

Radius of gyration: 19.3 Å; chains: 1; bounding box: 58×35×53 Å

Organism: Magnetospirillum gryphiswaldense (strain DSM 6361 / JCM 21280 / NBRC 15271 / MSR-1) (NCBI:txid431944)

Secondary structure (DSSP, 8-state):
-----------SHHHHHHHHHHHHHHHHHHHHHHHS-HHHHHHHHHSPBGGGTTB-HHHHTTSHHHHHHHHHHHHHHHHHHHHH-GGG---